Protein AF-A0A699U412-F1 (afdb_monomer_lite)

Foldseek 3Di:
DQCVVVVVCVDPPDDNDDDPVNVVSVVVVVVCVVPPDPADADDLDFDWDKDWAFDLFWIWIFIDGPNGTNDIDIDTDDPVSNPDDRVVRRVVNVVVVCVVCVVVNVSHCVPPDPVVVVVVVVVLQQDWDADPVRFTDRNPDTDDPPPD

Sequence (148 aa):
RLALPLTKLMRKGENFVWNEEREKSFKELKKCLVSAPVLTLPSGSGGFQIYSNASKKGVGCILMQHGKVIAYASRQLKPYDVNYPTYDLELAAVVFALEIWRHYLYEAQKEDSEIWTIVDNLNKQVEFHLDEDNVLWQGTRLVVPNDA

pLDDT: mean 78.04, std 13.14, range [39.78, 92.94]

Secondary structure (DSSP, 8-state):
--SHHHHHHTSTT------HHHHHHHHHHHHHHHHS--PPPPPSSS--EEEEEEETTEEEEEEEETTEEEEEEEEEPPTTGGGS-HHHHHHHHHHHHHHHTHHHHHHHTTS-SHHHHHHHHHHHHT-EEE-TT--EEETTEE------

Radius of gyration: 19.32 Å; chains: 1; bounding box: 50×30×46 Å

InterPro domains:
  IPR041577 Reverse transcriptase/retrotransposon-derived protein, RNase H-like domain [PF17919] (18-108)
  IPR043128 Reverse transcriptase/Diguanylate cyclase domain [G3DSA:3.30.70.270] (1-49)
  IPR043502 DNA/RNA polymerase superfamily [SSF56672] (2-116)

Organism: Tanacetum cinerariifolium (NCBI:txid118510)

Structure (mmCIF, N/CA/C/O backbone):
data_AF-A0A699U412-F1
#
_entry.id   AF-A0A699U412-F1
#
loop_
_atom_site.group_PDB
_atom_site.id
_atom_site.type_symbol
_atom_site.label_atom_id
_atom_site.label_alt_id
_atom_site.label_comp_id
_atom_site.label_asym_id
_atom_site.label_entity_id
_atom_site.label_seq_id
_atom_site.pdbx_PDB_ins_code
_atom_site.Cartn_x
_atom_site.Cartn_y
_atom_site.Cartn_z
_atom_site.occupancy
_atom_site.B_iso_or_equiv
_atom_site.auth_seq_id
_atom_site.auth_comp_id
_atom_site.auth_asym_id
_atom_site.auth_atom_id
_atom_site.pdbx_PDB_model_num
ATOM 1 N N . ARG A 1 1 ? -13.949 1.682 2.825 1.00 61.88 1 ARG A N 1
ATOM 2 C CA . ARG A 1 1 ? -13.385 1.041 4.045 1.00 61.88 1 ARG A CA 1
ATOM 3 C C . ARG A 1 1 ? -13.717 -0.443 3.962 1.00 61.88 1 ARG A C 1
ATOM 5 O O . ARG A 1 1 ? -14.813 -0.809 4.339 1.00 61.88 1 ARG A O 1
ATOM 12 N N . LEU A 1 2 ? -12.826 -1.250 3.389 1.00 76.81 2 LEU A N 1
ATOM 13 C CA . LEU A 1 2 ? -13.133 -2.643 3.040 1.00 76.81 2 LEU A CA 1
ATOM 14 C C . LEU A 1 2 ? -12.572 -3.628 4.077 1.00 76.81 2 LEU A C 1
ATOM 16 O O . LEU A 1 2 ? -13.306 -4.430 4.620 1.00 76.81 2 LEU A O 1
ATOM 20 N N . ALA A 1 3 ? -11.291 -3.510 4.440 1.00 82.38 3 ALA A N 1
ATOM 21 C CA . ALA A 1 3 ? -10.650 -4.436 5.383 1.00 82.38 3 ALA A CA 1
ATOM 22 C C . ALA A 1 3 ? -10.700 -3.993 6.860 1.00 82.38 3 ALA A C 1
ATOM 24 O O . ALA A 1 3 ? -10.398 -4.782 7.751 1.00 82.38 3 ALA A O 1
ATOM 25 N N . LEU A 1 4 ? -11.065 -2.735 7.154 1.00 84.00 4 LEU A N 1
ATOM 26 C CA . LEU A 1 4 ? -10.985 -2.180 8.515 1.00 84.00 4 LEU A CA 1
ATOM 27 C C . LEU A 1 4 ? -11.772 -3.003 9.555 1.00 84.00 4 LEU A C 1
ATOM 29 O O . LEU A 1 4 ? -11.183 -3.322 10.591 1.00 84.00 4 LEU A O 1
ATOM 33 N N . PRO A 1 5 ? -13.042 -3.388 9.312 1.00 84.38 5 PRO A N 1
ATOM 34 C CA . PRO A 1 5 ? -13.806 -4.178 10.280 1.00 84.38 5 PRO A CA 1
ATOM 35 C C . PRO A 1 5 ? -13.166 -5.538 10.573 1.00 84.38 5 PRO A C 1
ATOM 37 O O . PRO A 1 5 ? -13.246 -6.013 11.701 1.00 84.38 5 PRO A O 1
ATOM 40 N N . LEU A 1 6 ? -12.470 -6.116 9.589 1.00 86.88 6 LEU A N 1
ATOM 41 C CA . LEU A 1 6 ? -11.765 -7.392 9.715 1.00 86.88 6 LEU A CA 1
ATOM 42 C C . LEU A 1 6 ? -10.457 -7.235 10.497 1.00 86.88 6 LEU A C 1
ATOM 44 O O . LEU A 1 6 ? -10.207 -7.978 11.434 1.00 86.88 6 LEU A O 1
ATOM 48 N N . THR A 1 7 ? -9.651 -6.214 10.195 1.00 84.81 7 THR A N 1
ATOM 49 C CA . THR A 1 7 ? -8.387 -5.968 10.921 1.00 84.81 7 THR A CA 1
ATOM 50 C C . THR A 1 7 ? -8.591 -5.616 12.398 1.00 84.81 7 THR A C 1
ATOM 52 O O . THR A 1 7 ? -7.708 -5.865 13.213 1.00 84.81 7 THR A O 1
ATOM 55 N N . LYS A 1 8 ? -9.754 -5.064 12.773 1.00 84.88 8 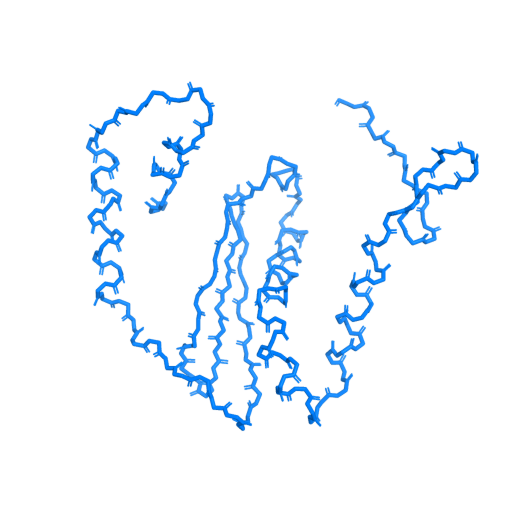LYS A N 1
ATOM 56 C CA . LYS A 1 8 ? -10.099 -4.822 14.183 1.00 84.88 8 LYS A CA 1
ATOM 57 C C . LYS A 1 8 ? -10.235 -6.120 14.982 1.00 84.88 8 LYS A C 1
ATOM 59 O O . LYS A 1 8 ? -9.835 -6.129 16.137 1.00 84.88 8 LYS A O 1
ATOM 64 N N . LEU A 1 9 ? -10.716 -7.203 14.361 1.00 85.19 9 LEU A N 1
ATOM 65 C CA . LEU A 1 9 ? -10.821 -8.525 14.997 1.00 85.19 9 LEU A CA 1
ATOM 66 C C . LEU A 1 9 ? -9.460 -9.104 15.398 1.00 85.19 9 LEU A C 1
ATOM 68 O O . LEU A 1 9 ? -9.397 -9.962 16.266 1.00 85.19 9 LEU A O 1
ATOM 72 N N . MET A 1 10 ? -8.377 -8.656 14.759 1.00 83.25 10 MET A N 1
ATOM 73 C CA . MET A 1 10 ? -7.022 -9.146 15.026 1.00 83.25 10 MET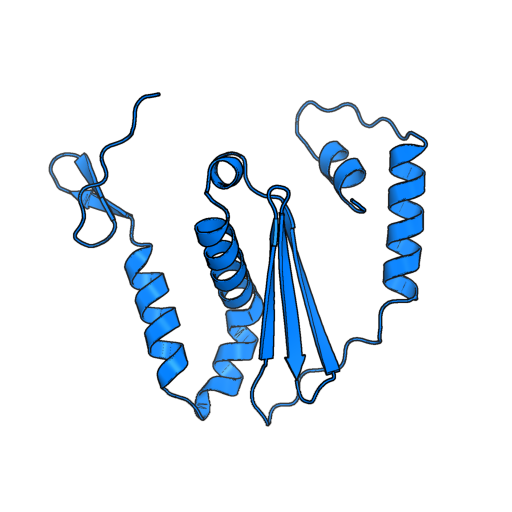 A CA 1
ATOM 74 C C . MET A 1 10 ? -6.323 -8.379 16.159 1.00 83.25 10 MET A C 1
ATOM 76 O O . MET A 1 10 ? -5.163 -8.653 16.462 1.00 83.25 10 MET A O 1
ATOM 80 N N . ARG A 1 11 ? -6.983 -7.385 16.768 1.00 85.06 11 ARG A N 1
ATOM 81 C CA . ARG A 1 11 ? -6.401 -6.588 17.854 1.00 85.06 11 ARG A CA 1
ATOM 82 C C . ARG A 1 11 ? -6.516 -7.328 19.181 1.00 85.06 11 ARG A C 1
ATOM 84 O O . ARG A 1 11 ? -7.531 -7.947 19.485 1.00 85.06 11 ARG A O 1
ATOM 91 N N . LYS A 1 12 ? -5.471 -7.218 20.000 1.00 82.94 12 LYS A N 1
ATOM 92 C CA . LYS A 1 12 ? -5.452 -7.787 21.349 1.00 82.94 12 LYS A CA 1
ATOM 93 C C . LYS A 1 12 ? -6.542 -7.132 22.206 1.00 82.94 12 LYS A C 1
ATOM 95 O O . LYS A 1 12 ? -6.628 -5.909 22.240 1.00 82.94 12 LYS A O 1
ATOM 100 N N . GLY A 1 13 ? -7.336 -7.947 22.902 1.00 82.88 13 GLY A N 1
ATOM 101 C CA . GLY A 1 13 ? -8.410 -7.484 23.790 1.00 82.88 13 GLY A CA 1
ATOM 102 C C . GLY A 1 13 ? -9.773 -7.283 23.121 1.00 82.88 13 GLY A C 1
ATOM 103 O O . GLY A 1 13 ? -10.730 -6.965 23.817 1.00 82.88 13 GLY A O 1
ATOM 104 N N . GLU A 1 14 ? -9.888 -7.499 21.807 1.00 84.06 14 GLU A N 1
ATOM 105 C CA . GLU A 1 14 ? -11.165 -7.401 21.100 1.00 84.06 14 GLU A CA 1
ATOM 106 C C . GLU A 1 14 ? -11.868 -8.769 21.039 1.00 84.06 14 GLU A C 1
ATOM 108 O O . GLU A 1 14 ? -11.268 -9.771 20.647 1.00 84.06 14 GLU A O 1
ATOM 113 N N . ASN A 1 15 ? -13.159 -8.820 21.380 1.00 85.06 15 ASN A N 1
ATOM 114 C CA . ASN A 1 15 ? -13.946 -10.046 21.245 1.00 85.06 15 ASN A CA 1
ATOM 115 C C . ASN A 1 15 ? -14.221 -10.362 19.767 1.00 85.06 15 ASN A C 1
ATOM 117 O O . ASN A 1 15 ? -14.700 -9.516 18.999 1.00 85.06 15 ASN A O 1
ATOM 121 N N . PHE A 1 16 ? -13.976 -11.614 19.376 1.00 86.25 16 PHE A N 1
ATOM 122 C CA . PHE A 1 16 ? -14.260 -12.084 18.025 1.00 86.25 16 PHE A CA 1
ATOM 123 C C . PHE A 1 16 ? -15.775 -12.241 17.819 1.00 86.25 16 PHE A C 1
ATOM 125 O O . PHE A 1 16 ? -16.359 -13.276 18.121 1.00 86.25 16 PHE A O 1
ATOM 132 N N . VAL A 1 17 ? -16.425 -11.190 17.315 1.00 89.44 17 VAL A N 1
ATOM 133 C CA . VAL A 1 17 ? -17.875 -11.170 17.047 1.00 89.44 17 VAL A CA 1
ATOM 134 C C . VAL A 1 17 ? -18.123 -11.024 15.549 1.00 89.44 17 VAL A C 1
ATOM 136 O O . VAL A 1 17 ? -17.833 -9.988 14.963 1.00 89.44 17 VAL A O 1
ATOM 139 N N . TRP A 1 18 ? -18.666 -12.023 14.871 1.00 90.88 18 TRP A N 1
ATOM 140 C CA . TRP A 1 18 ? -18.961 -11.864 13.446 1.00 90.88 18 TRP A CA 1
ATOM 141 C C . TRP A 1 18 ? -20.314 -11.163 13.260 1.00 90.88 18 TRP A C 1
ATOM 143 O O . TRP A 1 18 ? -21.348 -11.728 13.595 1.00 90.88 18 TRP A O 1
ATOM 153 N N . ASN A 1 19 ? -20.313 -9.918 12.772 1.00 91.69 19 ASN A N 1
ATOM 154 C CA . ASN A 1 19 ? -21.524 -9.116 12.556 1.00 91.69 19 ASN A CA 1
ATOM 155 C C . ASN A 1 19 ? -21.741 -8.813 11.062 1.00 91.69 19 ASN A C 1
ATOM 157 O O . ASN A 1 19 ? -20.862 -9.063 10.234 1.00 91.69 19 ASN A O 1
ATOM 161 N N . GLU A 1 20 ? -22.895 -8.244 10.709 1.00 92.94 20 GLU A N 1
ATOM 162 C CA . GLU A 1 20 ? -23.224 -7.929 9.310 1.00 92.94 20 GLU A CA 1
ATOM 163 C C . GLU A 1 20 ? -22.219 -6.972 8.648 1.00 92.94 20 GLU A C 1
ATOM 165 O O . GLU A 1 20 ? -21.911 -7.129 7.467 1.00 92.94 20 GLU A O 1
ATOM 170 N N . GLU A 1 21 ? -21.649 -6.015 9.389 1.00 90.00 21 GLU A N 1
ATOM 171 C CA . GLU A 1 21 ? -20.620 -5.104 8.863 1.00 90.00 21 GLU A CA 1
ATOM 172 C C . GLU A 1 21 ? -19.350 -5.868 8.445 1.00 90.00 21 GLU A C 1
ATOM 174 O O . GLU A 1 21 ? -18.783 -5.614 7.374 1.00 90.00 21 GLU A O 1
ATOM 179 N N . ARG A 1 22 ? -18.911 -6.824 9.275 1.00 88.12 22 ARG A N 1
ATOM 180 C CA . ARG A 1 22 ? -17.746 -7.691 9.035 1.00 88.12 22 ARG A CA 1
ATOM 181 C C . ARG A 1 22 ? -18.017 -8.658 7.880 1.00 88.12 22 ARG A C 1
ATOM 183 O O . ARG A 1 22 ? -17.182 -8.766 6.985 1.00 88.12 22 ARG A O 1
ATOM 190 N N . GLU A 1 23 ? -19.204 -9.260 7.828 1.00 92.25 23 GLU A N 1
ATOM 191 C CA . GLU A 1 23 ? -19.624 -10.147 6.734 1.00 92.25 23 GLU A CA 1
ATOM 192 C C . GLU A 1 23 ? -19.693 -9.411 5.388 1.00 92.25 23 GLU A C 1
ATOM 194 O O . GLU A 1 23 ? -19.153 -9.881 4.384 1.00 92.25 23 GLU A O 1
ATOM 199 N N . LYS A 1 24 ? -20.299 -8.218 5.362 1.00 92.38 24 LYS A N 1
ATOM 200 C CA . LYS A 1 24 ? -20.358 -7.370 4.164 1.00 92.38 24 LYS A CA 1
ATOM 201 C C . LYS A 1 24 ? -18.959 -6.986 3.690 1.00 92.38 24 LYS A C 1
ATOM 203 O O . LYS A 1 24 ? -18.661 -7.085 2.503 1.00 92.38 24 LYS A O 1
ATOM 208 N N . SER A 1 25 ? -18.094 -6.598 4.624 1.00 89.75 25 SER A N 1
ATOM 209 C CA . SER A 1 25 ? -16.693 -6.269 4.350 1.00 89.75 25 SER A CA 1
ATOM 210 C C . SER A 1 25 ? -15.933 -7.451 3.751 1.00 89.75 25 SER A C 1
ATOM 212 O O . SER A 1 25 ? -15.221 -7.288 2.765 1.00 89.75 25 SER A O 1
ATOM 214 N N . PHE A 1 26 ? -16.121 -8.652 4.299 1.00 88.81 26 PHE A N 1
ATOM 215 C CA . PHE A 1 26 ? -15.488 -9.873 3.811 1.00 88.81 26 PHE A CA 1
ATOM 216 C C . PHE A 1 26 ? -15.967 -10.271 2.411 1.00 88.81 26 PHE A C 1
ATOM 218 O O . PHE A 1 26 ? -15.149 -10.592 1.547 1.00 88.81 26 PHE A O 1
ATOM 225 N N . LYS A 1 27 ? -17.280 -10.207 2.157 1.00 91.00 27 LYS A N 1
ATOM 226 C CA . LYS A 1 27 ? -17.870 -10.488 0.839 1.00 91.00 27 LYS A CA 1
ATOM 227 C C . LYS A 1 27 ? -17.383 -9.518 -0.229 1.00 91.00 27 LYS A C 1
ATOM 229 O O . LYS A 1 27 ? -16.991 -9.953 -1.309 1.00 91.00 27 LYS A O 1
ATOM 234 N N . GLU A 1 28 ? -17.356 -8.227 0.083 1.00 88.12 28 GLU A N 1
ATOM 235 C CA . GLU A 1 28 ? -16.861 -7.219 -0.851 1.00 88.12 28 GLU A CA 1
ATOM 236 C C . GLU A 1 28 ? -15.359 -7.410 -1.114 1.00 88.12 28 GLU A C 1
ATOM 238 O O . GLU A 1 28 ? -14.908 -7.264 -2.243 1.00 88.12 28 GLU A O 1
ATOM 243 N N . LEU A 1 29 ? -14.587 -7.843 -0.112 1.00 84.56 29 LEU A N 1
ATOM 244 C CA . LEU A 1 29 ? -13.163 -8.144 -0.271 1.00 84.56 29 LEU A CA 1
ATOM 245 C C . LEU A 1 29 ? -12.918 -9.371 -1.152 1.00 84.56 29 LEU A C 1
ATOM 247 O O . LEU A 1 29 ? -12.066 -9.312 -2.036 1.00 84.56 29 LEU A O 1
ATOM 251 N N . LYS A 1 30 ? -13.718 -10.435 -1.003 1.00 85.12 30 LYS A N 1
ATOM 252 C CA . LYS A 1 30 ? -13.725 -11.559 -1.954 1.00 85.12 30 LYS A CA 1
ATOM 253 C C . LYS A 1 30 ? -14.053 -11.088 -3.364 1.00 85.12 30 LYS A C 1
ATOM 255 O O . LYS A 1 30 ? -13.341 -11.436 -4.296 1.00 85.12 30 LYS A O 1
ATOM 260 N N . LYS A 1 31 ? -15.103 -10.281 -3.522 1.00 85.62 31 LYS A N 1
ATOM 261 C CA . LYS A 1 31 ? -15.506 -9.757 -4.828 1.00 85.62 31 LYS A CA 1
ATOM 262 C C . LYS A 1 31 ? -14.377 -8.952 -5.468 1.00 85.62 31 LYS A C 1
ATOM 264 O O . LYS A 1 31 ? -14.007 -9.263 -6.590 1.00 85.62 31 LYS A O 1
ATOM 269 N N . CYS A 1 32 ? -13.786 -8.004 -4.741 1.00 80.25 32 CYS A N 1
ATOM 270 C CA . CYS A 1 32 ? -12.657 -7.214 -5.224 1.00 80.25 32 CYS A CA 1
ATOM 271 C C . CYS A 1 32 ? -11.448 -8.080 -5.593 1.00 80.25 32 CYS A C 1
ATOM 273 O O . CYS A 1 32 ? -10.804 -7.782 -6.586 1.00 80.25 32 CYS A O 1
ATOM 275 N N . LEU A 1 33 ? -11.146 -9.145 -4.842 1.00 71.31 33 LEU A N 1
ATOM 276 C CA . LEU A 1 33 ? -10.049 -10.061 -5.179 1.00 71.31 33 LEU A CA 1
ATOM 277 C C . LEU A 1 33 ? -10.313 -10.848 -6.468 1.00 71.31 33 LEU A C 1
ATOM 279 O O . LEU A 1 33 ? -9.388 -11.078 -7.237 1.00 71.31 33 LEU A O 1
ATOM 283 N N . VAL A 1 34 ? -11.563 -11.252 -6.709 1.00 77.81 34 VAL A N 1
ATOM 284 C CA . VAL A 1 34 ? -11.946 -12.044 -7.891 1.00 77.81 34 VAL A CA 1
ATOM 285 C C . VAL A 1 34 ? -12.179 -11.158 -9.123 1.00 77.81 34 VAL A C 1
ATOM 287 O O . VAL A 1 34 ? -12.032 -11.621 -10.248 1.00 77.81 34 VAL A O 1
ATOM 290 N N . SER A 1 35 ? -12.529 -9.883 -8.928 1.00 74.19 35 SER A N 1
ATOM 291 C CA . SER A 1 35 ? -12.787 -8.917 -10.003 1.00 74.19 35 SER A CA 1
ATOM 292 C C . SER A 1 35 ? -11.640 -7.938 -10.258 1.00 74.19 35 SER A C 1
ATOM 294 O O . SER A 1 35 ? -11.773 -7.084 -11.135 1.00 74.19 35 SER A O 1
ATOM 296 N N . ALA A 1 36 ? -10.574 -7.966 -9.453 1.00 64.75 36 ALA A N 1
ATOM 297 C CA . ALA A 1 36 ? -9.433 -7.079 -9.641 1.00 64.75 36 ALA A CA 1
ATOM 298 C C . ALA A 1 36 ? -8.814 -7.319 -11.026 1.00 64.75 36 ALA A C 1
ATOM 300 O O . ALA A 1 36 ? -8.763 -8.466 -11.479 1.00 64.75 36 ALA A O 1
ATOM 301 N N . PRO A 1 37 ? -8.338 -6.258 -11.706 1.00 64.19 37 PRO A N 1
ATOM 302 C CA . PRO A 1 37 ? -7.599 -6.425 -12.948 1.00 64.19 37 PRO A CA 1
ATOM 303 C C . PRO A 1 37 ? -6.440 -7.397 -12.711 1.00 64.19 37 PRO A C 1
ATOM 305 O O . PRO A 1 37 ? -5.758 -7.317 -11.687 1.00 64.19 37 PRO A O 1
ATOM 308 N N . VAL A 1 38 ? -6.262 -8.336 -13.644 1.00 63.38 38 VAL A N 1
ATOM 309 C CA . VAL A 1 38 ? -5.218 -9.362 -13.577 1.00 63.38 38 VAL A CA 1
ATOM 310 C C . VAL A 1 38 ? -3.878 -8.665 -13.375 1.00 63.38 38 VAL A C 1
ATOM 312 O O . VAL A 1 38 ? -3.439 -7.906 -14.241 1.00 63.38 38 VAL A O 1
ATOM 315 N N . LEU A 1 39 ? -3.259 -8.902 -12.217 1.00 77.06 39 LEU A N 1
ATOM 316 C CA . LEU A 1 39 ? -1.912 -8.426 -11.939 1.00 77.06 39 LEU A CA 1
ATOM 317 C C . LEU A 1 39 ? -0.986 -9.036 -12.984 1.00 77.06 39 LEU A C 1
ATOM 319 O O . LEU A 1 39 ? -0.968 -10.254 -13.175 1.00 77.06 39 LEU A O 1
ATOM 323 N N . THR A 1 40 ? -0.247 -8.190 -13.689 1.00 82.06 40 THR A N 1
ATOM 324 C CA . THR A 1 40 ? 0.751 -8.666 -14.641 1.00 82.06 40 THR A CA 1
ATOM 325 C C . THR A 1 40 ? 2.083 -8.865 -13.949 1.00 82.06 40 THR A C 1
ATOM 327 O O . THR A 1 40 ? 2.453 -8.090 -13.070 1.00 82.06 40 THR A O 1
ATOM 330 N N . LEU A 1 41 ? 2.815 -9.900 -14.361 1.00 85.69 41 LEU A N 1
ATOM 331 C CA . LEU A 1 41 ? 4.181 -10.098 -13.899 1.00 85.69 41 LEU A CA 1
ATOM 332 C C . LEU A 1 41 ? 5.056 -8.916 -14.344 1.00 85.69 41 LEU A C 1
ATOM 334 O O . LEU A 1 41 ? 4.873 -8.419 -15.462 1.00 85.69 41 LEU A O 1
ATOM 338 N N . PRO A 1 42 ? 5.990 -8.468 -13.492 1.00 84.38 42 PRO A N 1
ATOM 339 C CA . PRO A 1 42 ? 6.949 -7.444 -13.868 1.00 84.38 42 PRO A CA 1
ATOM 340 C C . PRO A 1 42 ? 7.845 -7.960 -14.997 1.00 84.38 42 PRO A C 1
ATOM 342 O O . PRO A 1 42 ? 8.297 -9.105 -14.987 1.00 84.38 42 PRO A O 1
ATOM 345 N N . SER A 1 43 ? 8.084 -7.105 -15.984 1.00 82.19 43 SER A N 1
ATOM 346 C CA . SER A 1 43 ? 9.076 -7.319 -17.033 1.00 82.19 43 SER A CA 1
ATOM 347 C C . SER A 1 43 ? 10.452 -6.899 -16.524 1.00 82.19 43 SER A C 1
ATOM 349 O O . SER A 1 43 ? 10.566 -5.891 -15.828 1.00 82.19 43 SER A O 1
ATOM 351 N N . GLY A 1 44 ? 11.499 -7.625 -16.923 1.00 75.69 44 GLY A N 1
ATOM 352 C CA . GLY A 1 44 ? 12.893 -7.272 -16.618 1.00 75.69 44 GLY A CA 1
ATOM 353 C C . GLY A 1 44 ? 13.435 -6.079 -17.416 1.00 75.69 44 GLY A C 1
ATOM 354 O O . GLY A 1 44 ? 14.590 -5.713 -17.244 1.00 75.69 44 GLY A O 1
ATOM 355 N N . SER A 1 45 ? 12.627 -5.495 -18.302 1.00 72.75 45 SER A N 1
ATOM 356 C CA . SER A 1 45 ? 12.956 -4.303 -19.087 1.00 72.75 45 SER A CA 1
ATOM 357 C C . SER A 1 45 ? 11.888 -3.225 -18.911 1.00 72.75 45 SER A C 1
ATOM 359 O O . SER A 1 45 ? 10.698 -3.539 -18.819 1.00 72.75 45 SER A O 1
ATOM 361 N N . GLY A 1 46 ? 12.315 -1.960 -18.907 1.00 74.31 46 GLY A N 1
ATOM 362 C CA . GLY A 1 46 ? 11.449 -0.789 -18.756 1.00 74.31 46 GLY A CA 1
ATOM 363 C C . GLY A 1 46 ? 11.220 -0.382 -17.297 1.00 74.31 46 GLY A C 1
ATOM 364 O O . GLY A 1 46 ? 11.043 -1.224 -16.416 1.00 74.31 46 GLY A O 1
ATOM 365 N N . GLY A 1 47 ? 11.206 0.928 -17.047 1.00 82.25 47 GLY A N 1
ATOM 366 C CA . GLY A 1 47 ? 11.058 1.492 -15.706 1.00 82.25 47 GLY A CA 1
ATOM 367 C C . GLY A 1 47 ? 9.693 1.230 -15.060 1.00 82.25 47 GLY A C 1
ATOM 368 O O . GLY A 1 47 ? 8.687 0.971 -15.728 1.00 82.25 47 GLY A O 1
ATOM 369 N N . PHE A 1 48 ? 9.660 1.338 -13.733 1.00 85.06 48 PHE A N 1
ATOM 370 C CA . PHE A 1 48 ? 8.439 1.241 -12.937 1.00 85.06 48 PHE A CA 1
ATOM 371 C C . PHE A 1 48 ? 7.847 2.619 -12.639 1.00 85.06 48 PHE A C 1
ATOM 373 O O . PHE A 1 48 ? 8.560 3.601 -12.454 1.00 85.06 48 PHE A O 1
ATOM 380 N N . GLN A 1 49 ? 6.523 2.670 -12.534 1.00 87.06 49 GLN A N 1
ATOM 381 C CA . GLN A 1 49 ? 5.762 3.847 -12.126 1.00 87.06 49 GLN A CA 1
ATOM 382 C C . GLN A 1 49 ? 5.062 3.543 -10.804 1.00 87.06 49 GLN A C 1
ATOM 384 O O . GLN A 1 49 ? 4.351 2.544 -10.688 1.00 87.06 49 GLN A O 1
ATOM 389 N N . ILE A 1 50 ? 5.255 4.405 -9.808 1.00 89.00 50 ILE A N 1
ATOM 390 C CA . ILE A 1 50 ? 4.578 4.300 -8.516 1.00 89.00 50 ILE A CA 1
ATOM 391 C C . ILE A 1 50 ? 3.560 5.428 -8.407 1.00 89.00 50 ILE A C 1
ATOM 393 O O . ILE A 1 50 ? 3.908 6.602 -8.491 1.00 89.00 50 ILE A O 1
ATOM 397 N N . TYR A 1 51 ? 2.307 5.059 -8.163 1.00 88.50 51 TYR A N 1
ATOM 398 C CA . TYR A 1 51 ? 1.244 5.997 -7.819 1.00 88.50 51 TYR A CA 1
ATOM 399 C C . TYR A 1 51 ? 0.923 5.837 -6.343 1.00 88.50 51 TYR A C 1
ATOM 401 O O . TYR A 1 51 ? 0.442 4.783 -5.937 1.00 88.50 51 TYR A O 1
ATOM 409 N N . SER A 1 52 ? 1.178 6.861 -5.535 1.00 89.75 52 SER A N 1
ATOM 410 C CA . SER A 1 52 ? 0.856 6.877 -4.108 1.00 89.75 52 SER A CA 1
ATOM 411 C C . SER A 1 52 ? -0.300 7.825 -3.816 1.00 89.75 52 SER A C 1
ATOM 413 O O . SER A 1 52 ? -0.442 8.869 -4.446 1.00 89.75 52 SER A O 1
ATOM 415 N N . ASN A 1 53 ? -1.114 7.474 -2.828 1.00 90.56 53 ASN A N 1
ATOM 416 C CA . ASN A 1 53 ? -2.137 8.345 -2.278 1.00 90.56 53 ASN A CA 1
ATOM 417 C C . ASN A 1 53 ? -2.202 8.173 -0.761 1.00 90.56 53 ASN A C 1
ATOM 419 O O . ASN A 1 53 ? -2.027 7.072 -0.225 1.00 90.56 53 ASN A O 1
ATOM 423 N N . ALA A 1 54 ? -2.513 9.259 -0.071 1.00 91.56 54 ALA A N 1
ATOM 424 C CA . ALA A 1 54 ? -2.646 9.277 1.366 1.00 91.56 54 ALA A CA 1
ATOM 425 C C . ALA A 1 54 ? -3.984 9.869 1.794 1.00 91.56 54 ALA A C 1
ATOM 427 O O . ALA A 1 54 ? -4.602 10.697 1.133 1.00 91.56 54 ALA A O 1
ATOM 428 N N . SER A 1 55 ? -4.459 9.417 2.946 1.00 89.62 55 SER A N 1
ATOM 429 C CA . SER A 1 55 ? -5.648 9.955 3.589 1.00 89.62 55 SER A CA 1
ATOM 430 C C . SER A 1 55 ? -5.458 9.909 5.094 1.00 89.62 55 SER A C 1
ATOM 432 O O . SER A 1 55 ? -4.683 9.100 5.601 1.00 89.62 55 SER A O 1
ATOM 434 N N . LYS A 1 56 ? -6.283 10.648 5.840 1.00 87.00 56 LYS A N 1
ATOM 435 C CA . LYS A 1 56 ? -6.349 10.587 7.315 1.00 87.00 56 LYS A CA 1
ATOM 436 C C . LYS A 1 56 ? -6.762 9.218 7.893 1.00 87.00 56 LYS A C 1
ATOM 438 O O . LYS A 1 56 ? -7.063 9.101 9.075 1.00 87.00 56 LYS A O 1
ATOM 443 N N . LYS A 1 57 ? -6.854 8.175 7.065 1.00 84.50 57 LYS A N 1
ATOM 444 C CA . LYS A 1 57 ? -7.258 6.814 7.449 1.00 84.50 57 LYS A CA 1
ATOM 445 C C . LYS A 1 57 ? -6.238 5.750 7.042 1.00 84.50 57 LYS A C 1
ATOM 447 O O . LYS A 1 57 ? -6.250 4.664 7.620 1.00 84.50 57 LYS A O 1
ATOM 452 N N . GLY A 1 58 ? -5.391 6.028 6.059 1.00 89.81 58 GLY A N 1
ATOM 453 C CA . GLY A 1 58 ? -4.398 5.086 5.562 1.00 89.81 58 GLY A CA 1
ATOM 454 C C . GLY A 1 58 ? -3.660 5.627 4.350 1.00 89.81 58 GLY A C 1
ATOM 455 O O . GLY A 1 58 ? -4.103 6.597 3.728 1.00 89.81 58 GLY A O 1
ATOM 456 N N . VAL A 1 59 ? -2.570 4.947 4.025 1.00 92.12 59 VAL A N 1
ATOM 457 C CA . VAL A 1 59 ? -1.765 5.177 2.827 1.00 92.12 59 VAL A CA 1
ATOM 458 C C . VAL A 1 59 ? -1.936 4.004 1.871 1.00 92.12 59 VAL A C 1
ATOM 460 O O . VAL A 1 59 ? -2.144 2.861 2.293 1.00 92.12 59 VAL A O 1
ATOM 463 N N . GLY A 1 60 ? -1.875 4.289 0.578 1.00 91.94 60 GLY A N 1
ATOM 464 C CA . GLY A 1 60 ? -1.951 3.286 -0.469 1.00 91.94 60 GLY A CA 1
ATOM 465 C C . GLY A 1 60 ? -1.063 3.654 -1.641 1.00 91.94 60 GLY A C 1
ATOM 466 O O . GLY A 1 60 ? -0.802 4.827 -1.894 1.00 91.94 60 GLY A O 1
ATOM 467 N N . CYS A 1 61 ? -0.610 2.640 -2.358 1.00 92.50 61 CYS A N 1
ATOM 468 C CA . CYS A 1 61 ? 0.192 2.804 -3.549 1.00 92.50 61 CYS A CA 1
ATOM 469 C C . CYS A 1 61 ? -0.079 1.695 -4.571 1.00 92.50 61 CYS A C 1
ATOM 471 O O . CYS A 1 61 ? -0.570 0.608 -4.243 1.00 92.50 61 CYS A O 1
ATOM 473 N N . ILE A 1 62 ? 0.243 1.991 -5.828 1.00 90.69 62 ILE A N 1
ATOM 474 C CA . ILE A 1 62 ? 0.116 1.098 -6.979 1.00 90.69 62 ILE A CA 1
ATOM 475 C C . ILE A 1 62 ? 1.453 1.086 -7.714 1.00 90.69 62 ILE A C 1
ATOM 477 O O . ILE A 1 62 ? 1.969 2.150 -8.055 1.00 90.69 62 ILE A O 1
ATOM 481 N N . LEU A 1 63 ? 1.978 -0.109 -7.974 1.00 89.31 63 LEU A N 1
ATOM 482 C CA . LEU A 1 63 ? 3.122 -0.326 -8.851 1.00 89.31 63 LEU A CA 1
ATOM 483 C C . LEU A 1 63 ? 2.610 -0.649 -10.252 1.00 89.31 63 LEU A C 1
ATOM 485 O O . LEU A 1 63 ? 1.837 -1.594 -10.435 1.00 89.31 63 LEU A O 1
ATOM 489 N N . MET A 1 64 ? 3.049 0.125 -11.238 1.00 89.56 64 MET A N 1
ATOM 490 C CA . MET A 1 64 ? 2.662 -0.022 -12.634 1.00 89.56 64 MET A CA 1
ATOM 491 C C . MET A 1 64 ? 3.883 -0.135 -13.540 1.00 89.56 64 MET A C 1
ATOM 493 O O . MET A 1 64 ? 4.940 0.432 -13.270 1.00 89.56 64 MET A O 1
ATOM 497 N N . GLN A 1 65 ? 3.716 -0.860 -14.640 1.00 86.88 65 GLN A N 1
ATOM 498 C CA . GLN A 1 65 ? 4.706 -0.971 -15.705 1.00 86.88 65 GLN A CA 1
ATOM 499 C C . GLN A 1 65 ? 3.968 -1.057 -17.043 1.00 86.88 65 GLN A C 1
ATOM 501 O O . GLN A 1 65 ? 3.001 -1.809 -17.168 1.00 86.88 65 GLN A O 1
ATOM 506 N N . HIS A 1 66 ? 4.388 -0.274 -18.040 1.00 86.81 66 HIS A N 1
ATOM 507 C CA . HIS A 1 66 ? 3.762 -0.246 -19.374 1.00 86.81 66 HIS A CA 1
ATOM 508 C C . HIS A 1 66 ? 2.226 -0.076 -19.350 1.00 86.81 66 HIS A C 1
ATOM 510 O O . HIS A 1 66 ? 1.503 -0.722 -20.109 1.00 86.81 66 HIS A O 1
ATOM 516 N N . GLY A 1 67 ? 1.706 0.750 -18.435 1.00 84.56 67 GLY A N 1
ATOM 517 C CA . GLY A 1 67 ? 0.264 0.979 -18.281 1.00 84.56 67 GLY A CA 1
ATOM 518 C C . GLY A 1 67 ? -0.519 -0.183 -17.654 1.00 84.56 67 GLY A C 1
ATOM 519 O O . GLY A 1 67 ? -1.745 -0.116 -17.584 1.00 84.56 67 GLY A O 1
ATOM 520 N N . LYS A 1 68 ? 0.158 -1.234 -17.176 1.00 86.12 68 LYS A N 1
ATOM 521 C CA . LYS A 1 68 ? -0.454 -2.374 -16.482 1.00 86.12 68 LYS A CA 1
ATOM 522 C C . LYS A 1 68 ? -0.090 -2.372 -15.006 1.00 86.12 68 LYS A C 1
ATOM 524 O O . LYS A 1 68 ? 0.983 -1.909 -14.621 1.00 86.12 68 LYS A O 1
ATOM 529 N N . VAL A 1 69 ? -0.990 -2.890 -14.176 1.00 86.69 69 VAL A N 1
ATOM 530 C CA . VAL A 1 69 ? -0.770 -2.962 -12.731 1.00 86.69 69 VAL A CA 1
ATOM 531 C C . VAL A 1 69 ? -0.007 -4.231 -12.378 1.00 86.69 69 VAL A C 1
ATOM 533 O O . VAL A 1 69 ? -0.428 -5.335 -12.718 1.00 86.69 69 VAL A O 1
ATOM 536 N N . ILE A 1 70 ? 1.105 -4.052 -11.669 1.00 88.44 70 ILE A N 1
ATOM 537 C CA . ILE A 1 70 ? 1.948 -5.133 -11.156 1.00 88.44 70 ILE A CA 1
ATOM 538 C C . ILE A 1 70 ? 1.516 -5.509 -9.741 1.00 88.44 70 ILE A C 1
ATOM 540 O O . ILE A 1 70 ? 1.342 -6.684 -9.427 1.00 88.44 70 ILE A O 1
ATOM 544 N N . ALA A 1 71 ? 1.317 -4.510 -8.878 1.00 89.31 71 ALA A N 1
ATOM 545 C CA . ALA A 1 71 ? 0.959 -4.741 -7.487 1.00 89.31 71 ALA A CA 1
ATOM 546 C C . ALA A 1 71 ? 0.183 -3.567 -6.883 1.00 89.31 71 ALA A C 1
ATOM 548 O O . ALA A 1 71 ? 0.395 -2.405 -7.229 1.00 89.31 71 ALA A O 1
ATOM 549 N N . TYR A 1 72 ? -0.668 -3.890 -5.912 1.00 89.00 72 TYR A N 1
ATOM 550 C CA . TYR A 1 72 ? -1.303 -2.931 -5.015 1.00 89.00 72 TYR A CA 1
ATOM 551 C C . TYR A 1 72 ? -0.751 -3.131 -3.608 1.00 89.00 72 TYR A C 1
ATOM 553 O O . TYR A 1 72 ? -0.646 -4.266 -3.141 1.00 89.00 72 TYR A O 1
ATOM 561 N N . ALA A 1 73 ? -0.472 -2.040 -2.905 1.00 89.69 73 ALA A N 1
ATOM 562 C CA . ALA A 1 73 ? -0.143 -2.084 -1.491 1.00 89.69 73 ALA A CA 1
ATOM 563 C C . ALA A 1 73 ? -0.896 -0.987 -0.741 1.00 89.69 73 ALA A C 1
ATOM 565 O O . ALA A 1 73 ? -1.121 0.112 -1.240 1.00 89.69 73 ALA A O 1
ATOM 566 N N . SER A 1 74 ? -1.338 -1.288 0.474 1.00 90.81 74 SER A N 1
ATOM 567 C CA . SER A 1 74 ? -1.949 -0.288 1.346 1.00 90.81 74 SER A CA 1
ATOM 568 C C . SER A 1 74 ? -1.803 -0.690 2.801 1.00 90.81 74 SER A C 1
ATOM 570 O O . SER A 1 74 ? -1.771 -1.879 3.124 1.00 90.81 74 SER A O 1
ATOM 572 N N . ARG A 1 75 ? -1.745 0.302 3.688 1.00 89.56 75 ARG A N 1
ATOM 573 C CA . ARG A 1 75 ? -1.783 0.083 5.134 1.00 89.56 75 ARG A CA 1
ATOM 574 C C . ARG A 1 75 ? -2.597 1.159 5.834 1.00 89.56 75 ARG A C 1
ATOM 576 O O . ARG A 1 75 ? -2.740 2.286 5.359 1.00 89.56 75 ARG A O 1
ATOM 583 N N . GLN A 1 76 ? -3.128 0.807 6.999 1.00 88.31 76 GLN A N 1
ATOM 584 C CA . GLN A 1 76 ? -3.726 1.791 7.898 1.00 88.31 76 GLN A CA 1
ATOM 585 C C . GLN A 1 76 ? -2.635 2.680 8.502 1.00 88.31 76 GLN A C 1
ATOM 587 O O . GLN A 1 76 ? -1.48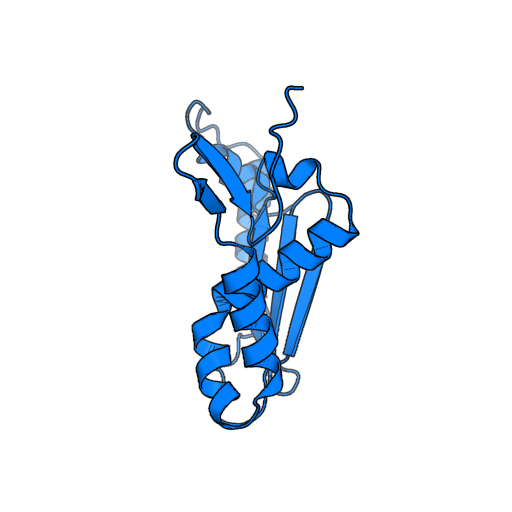1 2.261 8.642 1.00 88.31 76 GLN A O 1
ATOM 592 N N . LEU A 1 77 ? -3.021 3.901 8.867 1.00 87.12 77 LEU A N 1
ATOM 593 C CA . LEU A 1 77 ? -2.160 4.780 9.651 1.00 87.12 77 LEU A CA 1
ATOM 594 C C . LEU A 1 77 ? -1.898 4.150 11.017 1.00 87.12 77 LEU A C 1
ATOM 596 O O . LEU A 1 77 ? -2.822 3.627 11.652 1.00 87.12 77 LEU A O 1
ATOM 600 N N . LYS A 1 78 ? -0.644 4.202 11.464 1.00 83.81 78 LYS A N 1
ATOM 601 C CA . LYS A 1 78 ? -0.317 3.898 12.858 1.00 83.81 78 LYS A CA 1
ATOM 602 C C . LYS A 1 78 ? -0.803 5.052 13.745 1.00 83.81 78 LYS A C 1
ATOM 604 O O . LYS A 1 78 ? -1.008 6.148 13.229 1.00 83.81 78 LYS A O 1
ATOM 609 N N . PRO A 1 79 ? -1.000 4.848 15.060 1.00 81.88 79 PRO A N 1
ATOM 610 C CA . PRO A 1 79 ? -1.528 5.892 15.942 1.00 81.88 79 PRO A CA 1
ATOM 611 C C . PRO A 1 79 ? -0.766 7.222 15.857 1.00 81.88 79 PRO A C 1
ATOM 613 O O . PRO A 1 79 ? -1.392 8.275 15.846 1.00 81.88 79 PRO A O 1
ATOM 616 N N . TYR A 1 80 ? 0.559 7.167 15.710 1.00 82.06 80 TYR A N 1
ATOM 617 C CA . TYR A 1 80 ? 1.407 8.350 15.558 1.00 82.06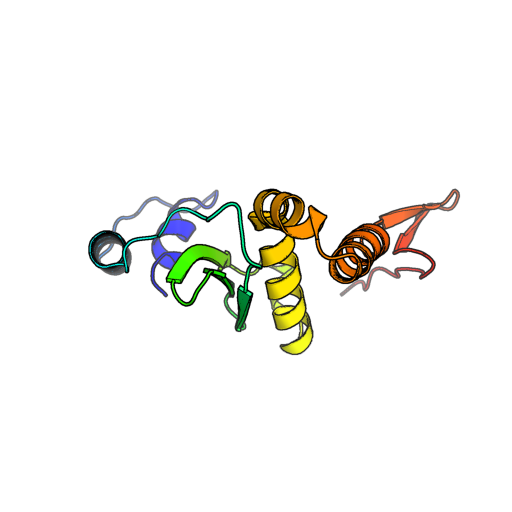 80 TYR A CA 1
ATOM 618 C C . TYR A 1 80 ? 1.308 9.006 14.167 1.00 82.06 80 TYR A C 1
ATOM 620 O O . TYR A 1 80 ? 1.413 10.224 14.071 1.00 82.06 80 TYR A O 1
ATOM 628 N N . ASP A 1 81 ? 1.012 8.239 13.108 1.00 80.31 81 ASP A N 1
ATOM 629 C CA . ASP A 1 81 ? 0.820 8.778 11.753 1.00 80.31 81 ASP A CA 1
ATOM 630 C C . ASP A 1 81 ? -0.459 9.643 11.669 1.00 80.31 81 ASP A C 1
ATOM 632 O O . ASP A 1 81 ? -0.585 10.504 10.804 1.00 80.31 81 ASP A O 1
ATOM 636 N N . VAL A 1 82 ? -1.448 9.421 12.547 1.00 83.75 82 VAL A N 1
ATOM 637 C CA . VAL A 1 82 ? -2.757 10.110 12.495 1.00 83.75 82 VAL A CA 1
ATOM 638 C C . VAL A 1 82 ? -2.620 11.625 12.678 1.00 83.75 82 VAL A C 1
ATOM 640 O O . VAL A 1 82 ? -3.381 12.396 12.079 1.00 83.75 82 VAL A O 1
ATOM 643 N N . ASN A 1 83 ? -1.635 12.043 13.473 1.00 86.69 83 ASN A N 1
ATOM 644 C CA . ASN A 1 83 ? -1.382 13.445 13.785 1.00 86.69 83 ASN A CA 1
ATOM 645 C C . ASN A 1 83 ? -0.621 14.171 12.668 1.00 86.69 83 ASN A C 1
ATOM 647 O O . ASN A 1 83 ? -0.599 15.400 12.657 1.00 86.69 83 ASN A O 1
ATOM 651 N N . TYR A 1 84 ? -0.053 13.447 11.698 1.00 86.25 84 TYR A N 1
ATOM 652 C CA . TYR A 1 84 ? 0.683 14.062 10.600 1.00 86.25 84 TYR A CA 1
ATOM 653 C C . TYR A 1 84 ? -0.234 14.873 9.679 1.00 86.25 84 TYR A C 1
ATOM 655 O O . TYR A 1 84 ? -1.340 14.423 9.346 1.00 86.25 84 TYR A O 1
ATOM 663 N N . PRO A 1 85 ? 0.181 16.073 9.245 1.00 87.56 85 PRO A N 1
ATOM 664 C CA . PRO A 1 85 ? -0.525 16.833 8.221 1.00 87.56 85 PRO A CA 1
ATOM 665 C C . PRO A 1 85 ? -0.540 16.079 6.883 1.00 87.56 85 PRO A C 1
ATOM 667 O O . PRO A 1 85 ? 0.177 15.104 6.677 1.00 87.56 85 PRO A O 1
ATOM 670 N N . THR A 1 86 ? -1.412 16.497 5.964 1.00 86.75 86 THR A N 1
ATOM 671 C CA . THR A 1 86 ? -1.650 15.756 4.712 1.00 86.75 86 THR A CA 1
ATOM 672 C C . THR A 1 86 ? -0.385 15.596 3.867 1.00 86.75 86 THR A C 1
ATOM 674 O O . THR A 1 86 ? -0.168 14.514 3.337 1.00 86.75 86 THR A O 1
ATOM 677 N N . TYR A 1 87 ? 0.471 16.619 3.800 1.00 86.00 87 TYR A N 1
ATOM 678 C CA . TYR A 1 87 ? 1.721 16.561 3.035 1.00 86.00 87 TYR A CA 1
ATOM 679 C C . TYR A 1 87 ? 2.699 15.506 3.590 1.00 86.00 87 TYR A C 1
ATOM 681 O O . TYR A 1 87 ? 3.290 14.746 2.828 1.00 86.00 87 TYR A O 1
ATOM 689 N N . ASP A 1 88 ? 2.804 15.380 4.917 1.00 87.38 88 ASP A N 1
ATOM 690 C CA . ASP A 1 88 ? 3.633 14.353 5.563 1.00 87.38 88 ASP A CA 1
ATOM 691 C C . ASP A 1 88 ? 3.060 12.948 5.345 1.00 87.38 88 ASP A C 1
ATOM 693 O O . ASP A 1 88 ? 3.798 11.978 5.182 1.00 87.38 88 ASP A O 1
ATOM 697 N N . LEU A 1 89 ? 1.731 12.824 5.286 1.00 87.25 89 LEU A N 1
ATOM 698 C CA . LEU A 1 89 ? 1.073 11.563 4.952 1.00 87.25 89 LEU A CA 1
ATOM 699 C C . LEU A 1 89 ? 1.310 11.149 3.494 1.00 87.25 89 LEU A C 1
ATOM 701 O O . LEU A 1 89 ? 1.468 9.957 3.223 1.00 87.25 89 LEU A O 1
ATOM 705 N N . GLU A 1 90 ? 1.337 12.105 2.565 1.00 88.31 90 GLU A N 1
ATOM 706 C CA . GLU A 1 90 ? 1.698 11.859 1.166 1.00 88.31 90 GLU A CA 1
ATOM 707 C C . GLU A 1 90 ? 3.146 11.375 1.054 1.00 88.31 90 GLU A C 1
ATOM 709 O O . GLU A 1 90 ? 3.394 10.350 0.414 1.00 88.31 90 GLU A O 1
ATOM 714 N N . LEU A 1 91 ? 4.080 12.019 1.762 1.00 87.38 91 LEU A N 1
ATOM 715 C CA . LEU A 1 91 ? 5.466 11.558 1.839 1.00 87.38 91 LEU A CA 1
ATOM 716 C C . LEU A 1 91 ? 5.565 10.151 2.451 1.00 87.38 91 LEU A C 1
ATOM 718 O O . LEU A 1 91 ? 6.244 9.282 1.904 1.00 87.38 91 LEU A O 1
ATOM 722 N N . ALA A 1 92 ? 4.830 9.878 3.531 1.00 87.38 92 ALA A N 1
ATOM 723 C CA . ALA A 1 92 ? 4.785 8.553 4.146 1.00 87.38 92 ALA A CA 1
ATOM 724 C C . ALA A 1 92 ? 4.241 7.474 3.192 1.00 87.38 92 ALA A C 1
ATOM 726 O O . ALA A 1 92 ? 4.663 6.318 3.268 1.00 87.38 92 ALA A O 1
ATOM 727 N N . ALA A 1 93 ? 3.321 7.823 2.285 1.00 88.56 93 ALA A N 1
ATOM 728 C CA . ALA A 1 93 ? 2.830 6.908 1.257 1.00 88.56 93 ALA A CA 1
ATOM 729 C C . ALA A 1 93 ? 3.905 6.586 0.205 1.00 88.56 93 ALA A C 1
ATOM 731 O O . ALA A 1 93 ? 3.987 5.437 -0.236 1.00 88.56 93 ALA A O 1
ATOM 732 N N . VAL A 1 94 ? 4.744 7.563 -0.158 1.00 87.94 94 VAL A N 1
ATOM 733 C CA . VAL A 1 94 ? 5.895 7.360 -1.055 1.00 87.94 94 VAL A CA 1
ATOM 734 C C . VAL A 1 94 ? 6.936 6.460 -0.393 1.00 87.94 94 VAL A C 1
ATOM 736 O O . VAL A 1 94 ? 7.307 5.442 -0.972 1.00 87.94 94 VAL A O 1
ATOM 739 N N . VAL A 1 95 ? 7.351 6.772 0.839 1.00 88.75 95 VAL A N 1
ATOM 740 C CA . VAL A 1 95 ? 8.321 5.954 1.594 1.00 88.75 95 VAL A CA 1
ATOM 741 C C . VAL A 1 95 ? 7.821 4.515 1.736 1.00 88.75 95 VAL A C 1
ATOM 743 O O . VAL A 1 95 ? 8.543 3.576 1.417 1.00 88.75 95 VAL A O 1
ATOM 746 N N . PHE A 1 96 ? 6.549 4.334 2.100 1.00 89.12 96 PHE A N 1
ATOM 747 C CA . PHE A 1 96 ? 5.919 3.016 2.193 1.00 89.12 96 PHE A CA 1
ATOM 748 C C . PHE A 1 96 ? 5.976 2.224 0.875 1.00 89.12 96 PHE A C 1
ATOM 750 O O . PHE A 1 96 ? 6.224 1.018 0.886 1.00 89.12 96 PHE A O 1
ATOM 757 N N . ALA A 1 97 ? 5.756 2.884 -0.265 1.00 88.56 97 ALA A N 1
ATOM 758 C CA . ALA A 1 97 ? 5.847 2.244 -1.574 1.00 88.56 97 ALA A CA 1
ATOM 759 C C . ALA A 1 97 ? 7.281 1.800 -1.903 1.00 88.56 97 ALA A C 1
ATOM 761 O O . ALA A 1 97 ? 7.488 0.682 -2.381 1.00 88.56 97 ALA A O 1
ATOM 762 N N . LEU A 1 98 ? 8.263 2.658 -1.614 1.00 86.88 98 LEU A N 1
ATOM 763 C CA . LEU A 1 98 ? 9.681 2.377 -1.838 1.00 86.88 98 LEU A CA 1
ATOM 764 C C . LEU A 1 98 ? 10.178 1.226 -0.958 1.00 86.88 98 LEU A C 1
ATOM 766 O O . LEU A 1 98 ? 10.922 0.375 -1.436 1.00 86.88 98 LEU A O 1
ATOM 770 N N . GLU A 1 99 ? 9.737 1.159 0.299 1.00 87.81 99 GLU A N 1
ATOM 771 C CA . GLU A 1 99 ? 10.077 0.066 1.214 1.00 87.81 99 GLU A CA 1
ATOM 772 C C . GLU A 1 99 ? 9.529 -1.282 0.732 1.00 87.81 99 GLU A C 1
ATOM 774 O O . GLU A 1 99 ? 10.266 -2.268 0.687 1.00 87.81 99 GLU A O 1
ATOM 779 N N . IL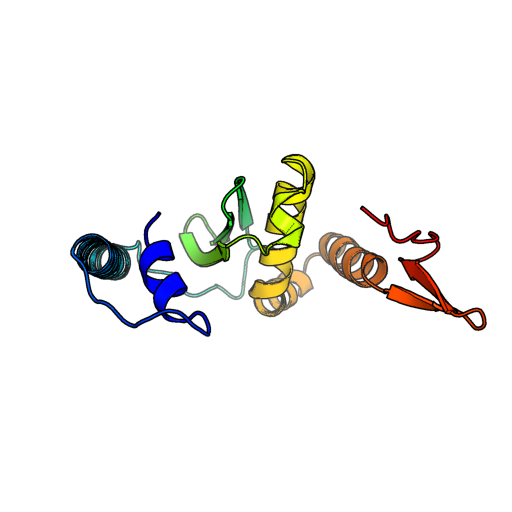E A 1 100 ? 8.251 -1.335 0.334 1.00 88.56 100 ILE A N 1
ATOM 780 C CA . ILE A 1 100 ? 7.617 -2.586 -0.109 1.00 88.56 100 ILE A CA 1
ATOM 781 C C . ILE A 1 100 ? 8.247 -3.100 -1.402 1.00 88.56 100 ILE A C 1
ATOM 783 O O . ILE A 1 100 ? 8.530 -4.294 -1.513 1.00 88.56 100 ILE A O 1
ATOM 787 N N . TRP A 1 101 ? 8.462 -2.224 -2.383 1.00 88.25 101 TRP A N 1
ATOM 788 C CA . TRP A 1 101 ? 8.928 -2.618 -3.716 1.00 88.25 101 TRP A CA 1
ATOM 789 C C . TRP A 1 101 ? 10.419 -2.403 -3.932 1.00 88.25 101 TRP A C 1
ATOM 791 O O . TRP A 1 101 ? 10.884 -2.442 -5.069 1.00 88.25 101 TRP A O 1
ATOM 801 N N . ARG A 1 102 ? 11.184 -2.255 -2.847 1.00 84.88 102 ARG A N 1
ATOM 802 C CA . ARG A 1 102 ? 12.639 -2.086 -2.871 1.00 84.88 102 ARG A CA 1
ATOM 803 C C . ARG A 1 102 ? 13.332 -3.104 -3.789 1.00 84.88 102 ARG A C 1
ATOM 805 O O . ARG A 1 102 ? 14.221 -2.739 -4.544 1.00 84.88 102 ARG A O 1
ATOM 812 N N . HIS A 1 103 ? 12.879 -4.358 -3.775 1.00 82.25 103 HIS A N 1
ATOM 813 C CA . HIS A 1 103 ? 13.400 -5.438 -4.619 1.00 82.25 103 HIS A CA 1
ATOM 814 C C . HIS A 1 103 ? 13.147 -5.222 -6.122 1.00 82.25 103 HIS A C 1
ATOM 816 O O . HIS A 1 103 ? 14.076 -5.366 -6.907 1.00 82.25 103 HIS A O 1
ATOM 822 N N . TYR A 1 104 ? 11.941 -4.806 -6.526 1.00 79.94 104 TYR A N 1
ATOM 823 C CA . TYR A 1 104 ? 11.645 -4.500 -7.933 1.00 79.94 104 TYR A CA 1
ATOM 824 C C . TYR A 1 104 ? 12.389 -3.260 -8.420 1.00 79.94 104 TYR A C 1
ATOM 826 O O . TYR A 1 104 ? 12.894 -3.220 -9.540 1.00 79.94 104 TYR A O 1
ATOM 834 N N . LEU A 1 105 ? 12.471 -2.244 -7.562 1.00 78.19 105 LEU A N 1
ATOM 835 C CA . LEU A 1 105 ? 13.150 -1.000 -7.890 1.00 78.19 105 LEU A CA 1
ATOM 836 C C . LEU A 1 105 ? 14.657 -1.214 -8.041 1.00 78.19 105 LEU A C 1
ATOM 838 O O . LEU A 1 105 ? 15.236 -0.656 -8.962 1.00 78.19 105 LEU A O 1
ATOM 842 N N . TYR A 1 106 ? 15.281 -2.062 -7.217 1.00 72.94 106 TYR A N 1
ATOM 843 C CA . TYR A 1 106 ? 16.701 -2.388 -7.367 1.00 72.94 106 TYR A CA 1
ATOM 844 C C . TYR A 1 106 ? 17.037 -3.053 -8.701 1.00 72.94 106 TYR A C 1
ATOM 846 O O . TYR A 1 106 ? 18.084 -2.764 -9.277 1.00 72.94 106 TYR A O 1
ATOM 854 N N . GLU A 1 107 ? 16.173 -3.936 -9.199 1.00 66.56 107 GLU A N 1
ATOM 855 C CA . GLU A 1 107 ? 16.414 -4.638 -10.462 1.00 66.56 107 GLU A CA 1
ATOM 856 C C . GLU A 1 107 ? 16.261 -3.712 -11.674 1.00 66.56 107 GLU A C 1
ATOM 858 O O . GLU A 1 107 ? 17.087 -3.767 -12.585 1.00 66.56 107 GLU A O 1
ATOM 863 N N . ALA A 1 108 ? 15.277 -2.807 -11.652 1.00 64.31 108 ALA A N 1
ATOM 864 C CA . ALA A 1 108 ? 15.116 -1.777 -12.682 1.00 64.31 108 ALA A CA 1
ATOM 865 C C . ALA A 1 108 ? 16.201 -0.683 -12.633 1.00 64.31 108 ALA A C 1
ATOM 867 O O . ALA A 1 108 ? 16.465 -0.031 -13.638 1.00 64.31 108 ALA A O 1
ATOM 868 N N . GLN A 1 109 ? 16.854 -0.484 -11.485 1.00 58.69 109 GLN A N 1
ATOM 869 C CA . GLN A 1 109 ? 17.844 0.579 -11.257 1.00 58.69 109 GLN A CA 1
ATOM 870 C C . GLN A 1 109 ? 19.237 0.311 -11.831 1.00 58.69 109 GLN A C 1
ATOM 872 O O . GLN A 1 109 ? 20.097 1.184 -11.736 1.00 58.69 109 GLN A O 1
ATOM 877 N N . LYS A 1 110 ? 19.496 -0.838 -12.469 1.00 55.84 110 LYS A N 1
ATOM 878 C CA . LYS A 1 110 ? 20.761 -1.013 -13.210 1.00 55.84 110 LYS A CA 1
ATOM 879 C C . LYS A 1 110 ? 20.942 0.012 -14.340 1.00 55.84 110 LYS A C 1
ATOM 881 O O . LYS A 1 110 ? 22.058 0.144 -14.833 1.00 55.84 110 LYS A O 1
ATOM 886 N N . GLU A 1 111 ? 19.884 0.734 -14.711 1.00 52.88 111 GLU A N 1
ATOM 887 C CA . GLU A 1 111 ? 19.893 1.715 -15.796 1.00 52.88 111 GLU A CA 1
ATOM 888 C C . GLU A 1 111 ? 19.764 3.189 -15.335 1.00 52.88 111 GLU A C 1
ATOM 890 O O . GLU A 1 111 ? 20.130 4.059 -16.117 1.00 52.88 111 GLU A O 1
ATOM 895 N N . ASP A 1 112 ? 19.369 3.501 -14.083 1.00 53.41 112 ASP A N 1
ATOM 896 C CA . ASP A 1 112 ? 19.105 4.888 -13.617 1.00 53.41 112 ASP A CA 1
ATOM 897 C C . ASP A 1 112 ? 19.673 5.206 -12.209 1.00 53.41 112 ASP A C 1
ATOM 899 O O . ASP A 1 112 ? 19.293 4.590 -11.209 1.00 53.41 112 ASP A O 1
ATOM 903 N N . SER A 1 113 ? 20.555 6.215 -12.105 1.00 53.50 113 SER A N 1
ATOM 904 C CA . SER A 1 113 ? 21.329 6.564 -10.892 1.00 53.50 113 SER A CA 1
ATOM 905 C C . SER A 1 113 ? 20.645 7.536 -9.912 1.00 53.50 113 SER A C 1
ATOM 907 O O . SER A 1 113 ? 21.014 7.580 -8.737 1.00 53.50 113 SER A O 1
ATOM 909 N N . GLU A 1 114 ? 19.639 8.300 -10.347 1.00 56.41 114 GLU A N 1
ATOM 910 C CA . GLU A 1 114 ? 19.063 9.412 -9.565 1.00 56.41 114 GLU A CA 1
ATOM 911 C C . GLU A 1 114 ? 18.133 8.952 -8.424 1.00 56.41 114 GLU A C 1
ATOM 913 O O . GLU A 1 114 ? 18.117 9.541 -7.339 1.00 56.41 114 GLU A O 1
ATOM 918 N N . ILE A 1 115 ? 17.388 7.857 -8.620 1.00 54.38 115 ILE A N 1
ATOM 919 C CA . ILE A 1 115 ? 16.463 7.317 -7.605 1.00 54.38 115 ILE A CA 1
ATOM 920 C C . ILE A 1 115 ? 17.235 6.736 -6.412 1.00 54.38 115 ILE A C 1
ATOM 922 O O . ILE A 1 115 ? 16.783 6.842 -5.268 1.00 54.38 115 ILE A O 1
ATOM 926 N N . TRP A 1 116 ? 18.420 6.163 -6.651 1.00 50.97 116 TRP A N 1
ATOM 927 C CA . TRP A 1 116 ? 19.253 5.597 -5.591 1.00 50.97 116 TRP A CA 1
ATOM 928 C C . TRP A 1 116 ? 19.727 6.669 -4.612 1.00 50.97 116 TRP A C 1
ATOM 930 O O . TRP A 1 116 ? 19.685 6.445 -3.408 1.00 50.97 116 TRP A O 1
ATOM 940 N N . THR A 1 117 ? 20.067 7.867 -5.097 1.00 53.50 117 THR A N 1
ATOM 941 C CA . THR A 1 117 ? 20.405 8.998 -4.226 1.00 53.50 117 THR A CA 1
ATOM 942 C C . THR A 1 117 ? 19.246 9.353 -3.297 1.00 53.50 117 THR A C 1
ATOM 944 O O . THR A 1 117 ? 19.475 9.613 -2.122 1.00 53.50 117 THR A O 1
ATOM 947 N N . ILE A 1 118 ? 17.996 9.310 -3.769 1.00 59.19 118 ILE A N 1
ATOM 948 C CA . ILE A 1 118 ? 16.823 9.595 -2.929 1.00 59.19 118 ILE A CA 1
ATOM 949 C C . ILE A 1 118 ? 16.605 8.488 -1.892 1.00 59.19 118 ILE A C 1
ATOM 951 O O . ILE A 1 118 ? 16.412 8.796 -0.721 1.00 59.19 118 ILE A O 1
ATOM 955 N N . VAL A 1 119 ? 16.658 7.212 -2.286 1.00 56.22 119 VAL A N 1
ATOM 956 C CA . VAL A 1 119 ? 16.463 6.078 -1.359 1.00 56.22 119 VAL A CA 1
ATOM 957 C C . VAL A 1 119 ? 17.587 5.996 -0.323 1.00 56.22 119 VAL A C 1
ATOM 959 O O . VAL A 1 119 ? 17.322 5.767 0.855 1.00 56.22 119 VAL A O 1
ATOM 962 N N . ASP A 1 120 ? 18.835 6.209 -0.737 1.00 56.62 120 ASP A N 1
ATOM 963 C CA . ASP A 1 120 ? 19.996 6.249 0.154 1.00 56.62 120 ASP A CA 1
ATOM 964 C C . ASP A 1 120 ? 19.922 7.453 1.107 1.00 56.62 120 ASP A C 1
ATOM 966 O O . ASP A 1 120 ? 20.128 7.309 2.310 1.00 56.62 120 ASP A O 1
ATOM 970 N N . ASN A 1 121 ? 19.508 8.625 0.611 1.00 57.78 121 ASN A N 1
ATOM 971 C CA . ASN A 1 121 ? 19.264 9.796 1.455 1.00 57.78 121 ASN A CA 1
ATOM 972 C C . ASN A 1 121 ? 18.075 9.608 2.411 1.00 57.78 121 ASN A C 1
ATOM 974 O O . ASN A 1 121 ? 18.137 10.095 3.536 1.00 57.78 121 ASN A O 1
ATOM 978 N N . LEU A 1 122 ? 17.017 8.894 2.011 1.00 58.06 122 LEU A N 1
ATOM 979 C CA . LEU A 1 122 ? 15.897 8.547 2.894 1.00 58.06 122 LEU A CA 1
ATOM 980 C C . LEU A 1 122 ? 16.340 7.584 3.998 1.00 58.06 122 LEU A C 1
ATOM 982 O O . LEU A 1 122 ? 16.003 7.811 5.154 1.00 58.06 122 LEU A O 1
ATOM 986 N N . ASN A 1 123 ? 17.146 6.566 3.680 1.00 52.59 123 ASN A N 1
ATOM 987 C CA . ASN A 1 123 ? 17.725 5.689 4.703 1.00 52.59 123 ASN A CA 1
ATOM 988 C C . ASN A 1 123 ? 18.615 6.481 5.676 1.00 52.59 123 ASN A C 1
ATOM 990 O O . ASN A 1 123 ? 18.497 6.305 6.885 1.00 52.59 123 ASN A O 1
ATOM 994 N N . LYS A 1 124 ? 19.426 7.422 5.170 1.00 56.44 124 LYS A N 1
ATOM 995 C CA . LYS A 1 124 ? 20.244 8.332 5.995 1.00 56.44 124 LYS A CA 1
ATOM 996 C C . LYS A 1 124 ? 19.415 9.304 6.846 1.00 56.44 124 LYS A C 1
ATOM 998 O O . LYS A 1 124 ? 19.855 9.694 7.921 1.00 56.44 124 LYS A O 1
ATOM 1003 N N . GLN A 1 125 ? 18.220 9.705 6.404 1.00 52.50 125 GLN A N 1
ATOM 1004 C CA . GLN A 1 125 ? 17.321 10.578 7.178 1.00 52.50 125 GLN A CA 1
ATOM 1005 C C . GLN A 1 125 ? 16.587 9.860 8.327 1.00 52.50 125 GLN A C 1
ATOM 1007 O O . GLN A 1 125 ? 15.973 10.528 9.163 1.00 52.50 125 GLN A O 1
ATOM 1012 N N . VAL A 1 126 ? 16.631 8.525 8.386 1.00 52.09 126 VAL A N 1
ATOM 1013 C CA . VAL A 1 126 ? 15.894 7.710 9.373 1.00 52.09 126 VAL A CA 1
ATOM 1014 C C . VAL A 1 126 ? 16.814 7.136 10.465 1.00 52.09 126 VAL A C 1
ATOM 1016 O O . VAL A 1 126 ? 16.354 6.424 11.356 1.00 52.09 126 VAL A O 1
ATOM 1019 N N . GLU A 1 127 ? 18.102 7.486 10.480 1.00 52.97 127 GLU A N 1
ATOM 1020 C CA . GLU A 1 127 ? 19.002 7.078 11.563 1.00 52.97 127 GLU A CA 1
ATOM 1021 C C . GLU A 1 127 ? 18.774 7.924 12.821 1.00 52.97 127 GLU A C 1
ATOM 1023 O O . GLU A 1 127 ? 19.293 9.034 12.978 1.00 52.97 127 GLU A O 1
ATOM 1028 N N . PHE A 1 128 ? 17.971 7.363 13.725 1.00 60.09 128 PHE A N 1
ATOM 1029 C CA . PHE A 1 128 ? 17.906 7.799 15.109 1.00 60.09 128 PHE A CA 1
ATOM 1030 C C . PHE A 1 128 ? 19.083 7.205 15.876 1.00 60.09 128 PHE A C 1
ATOM 1032 O O . PHE A 1 128 ? 19.264 5.987 15.882 1.00 60.09 128 PHE A O 1
ATOM 1039 N N . HIS A 1 129 ? 19.860 8.047 16.545 1.00 61.72 129 HIS A N 1
ATOM 1040 C CA . HIS A 1 129 ? 20.917 7.599 17.447 1.00 61.72 129 HIS A CA 1
ATOM 1041 C C . HIS A 1 129 ? 20.901 8.415 18.738 1.00 61.72 129 HIS A C 1
ATOM 1043 O O . HIS A 1 129 ? 20.391 9.534 18.771 1.00 61.72 129 HIS A O 1
ATOM 1049 N N . LEU A 1 130 ? 21.416 7.813 19.807 1.00 59.91 130 LEU A N 1
ATOM 1050 C CA . LEU A 1 130 ? 21.666 8.478 21.081 1.00 59.91 130 LEU A CA 1
ATOM 1051 C C . LEU A 1 130 ? 23.156 8.809 21.153 1.00 59.91 130 LEU A C 1
ATOM 1053 O O . LEU A 1 130 ? 23.978 7.969 20.776 1.00 59.91 130 LEU A O 1
ATOM 1057 N N . ASP A 1 131 ? 23.496 10.010 21.605 1.00 72.94 131 ASP A N 1
ATOM 1058 C CA . ASP A 1 131 ? 24.883 10.362 21.918 1.00 72.94 131 ASP A CA 1
ATOM 1059 C C . ASP A 1 131 ? 25.285 9.909 23.336 1.00 72.94 131 ASP A C 1
ATOM 1061 O O . ASP A 1 131 ? 24.520 9.249 24.047 1.00 72.94 131 ASP A O 1
ATOM 1065 N N . GLU A 1 132 ? 26.512 10.247 23.742 1.00 77.50 132 GLU A N 1
ATOM 1066 C CA . GLU A 1 132 ? 27.062 9.916 25.065 1.00 77.50 132 GLU A CA 1
ATOM 1067 C C . GLU A 1 132 ? 26.262 10.539 26.226 1.00 77.50 132 GLU A C 1
ATOM 1069 O O . GLU A 1 132 ? 26.295 10.020 27.342 1.00 77.50 132 GLU A O 1
ATOM 1074 N N . ASP A 1 133 ? 25.477 11.585 25.950 1.00 80.12 133 ASP A N 1
ATOM 1075 C CA . ASP A 1 133 ? 24.651 12.307 26.916 1.00 80.12 133 ASP A CA 1
ATOM 1076 C C . ASP A 1 133 ? 23.176 11.839 26.909 1.00 80.12 133 ASP A C 1
ATOM 1078 O O . ASP A 1 133 ? 22.319 12.444 27.558 1.00 80.12 133 ASP A O 1
ATOM 1082 N N . ASN A 1 134 ? 22.864 10.724 26.228 1.00 66.62 134 ASN A N 1
ATOM 1083 C CA . ASN A 1 134 ? 21.509 10.181 26.025 1.00 66.62 134 ASN A CA 1
ATOM 1084 C C . ASN A 1 134 ? 20.551 11.129 25.287 1.00 66.62 134 ASN A C 1
ATOM 1086 O O . ASN A 1 134 ? 19.329 11.063 25.462 1.00 66.62 134 ASN A O 1
ATOM 1090 N N . VAL A 1 135 ? 21.084 11.999 24.440 1.00 70.31 135 VAL A N 1
ATOM 1091 C CA . VAL A 1 135 ? 20.287 12.912 23.631 1.00 70.31 135 VAL A CA 1
ATOM 1092 C C . VAL A 1 135 ? 19.913 12.231 22.317 1.00 70.31 135 VAL A C 1
ATOM 1094 O O . VAL A 1 135 ? 20.760 11.646 21.647 1.00 70.31 135 VAL A O 1
ATOM 1097 N N . LEU A 1 136 ? 18.630 12.278 21.946 1.00 69.62 136 LEU A N 1
ATOM 1098 C CA . LEU A 1 136 ? 18.129 11.657 20.719 1.00 69.62 136 LEU A CA 1
ATOM 1099 C C . LEU A 1 136 ? 18.367 12.568 19.510 1.00 69.62 136 LEU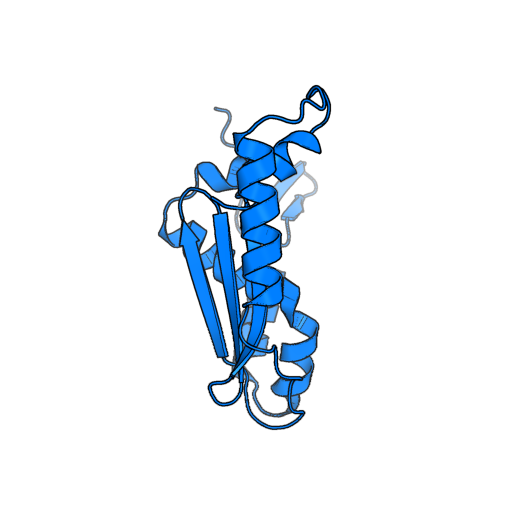 A C 1
ATOM 1101 O O . LEU A 1 136 ? 17.879 13.698 19.455 1.00 69.62 136 LEU A O 1
ATOM 1105 N N . TRP A 1 137 ? 19.052 12.039 18.504 1.00 72.62 137 TRP A N 1
ATOM 1106 C CA . TRP A 1 137 ? 19.368 12.727 17.256 1.00 72.62 137 TRP A CA 1
ATOM 1107 C C . TRP A 1 137 ? 18.698 12.041 16.068 1.00 72.62 137 TRP A C 1
ATOM 1109 O O . TRP A 1 137 ? 18.637 10.816 16.018 1.00 72.62 137 TRP A O 1
ATOM 1119 N N . GLN A 1 138 ? 18.228 12.828 15.096 1.00 71.69 138 GLN A N 1
ATOM 1120 C CA . GLN A 1 138 ? 17.826 12.367 13.764 1.00 71.69 138 GLN A CA 1
ATOM 1121 C C . GLN A 1 138 ? 18.774 12.999 12.737 1.00 71.69 138 GLN A C 1
ATOM 1123 O O . GLN A 1 138 ? 18.677 14.194 12.430 1.00 71.69 138 GLN A O 1
ATOM 1128 N N . GLY A 1 139 ? 19.725 12.219 12.220 1.00 71.62 139 GLY A N 1
ATOM 1129 C CA . GLY A 1 139 ? 20.835 12.772 11.437 1.00 71.62 139 GLY A CA 1
ATOM 1130 C C . GLY A 1 139 ? 21.641 13.788 12.261 1.00 71.62 139 GLY A C 1
ATOM 1131 O O . GLY A 1 139 ? 22.120 13.463 13.337 1.00 71.62 139 GLY A O 1
ATOM 1132 N N . THR A 1 140 ? 21.770 15.033 11.793 1.00 69.25 140 THR A N 1
ATOM 1133 C CA . THR A 1 140 ? 22.456 16.126 12.523 1.00 69.25 140 THR A CA 1
ATOM 1134 C C . THR A 1 140 ? 21.512 17.030 13.323 1.00 69.25 140 THR A C 1
ATOM 1136 O O . THR A 1 140 ? 21.927 18.081 13.814 1.00 69.25 140 THR A O 1
ATOM 1139 N N . ARG A 1 141 ? 20.223 16.680 13.421 1.00 66.88 141 ARG A N 1
ATOM 1140 C CA . ARG A 1 141 ? 19.216 17.481 14.127 1.00 66.88 141 ARG A CA 1
ATOM 1141 C C . ARG A 1 141 ? 18.874 16.865 15.477 1.00 66.88 141 ARG A C 1
ATOM 1143 O O . ARG A 1 141 ? 18.562 15.680 15.561 1.00 66.88 141 ARG A O 1
ATOM 1150 N N . LEU A 1 142 ? 18.883 17.709 16.504 1.00 71.12 142 LEU A N 1
ATOM 1151 C CA . LEU A 1 142 ? 18.436 17.380 17.852 1.00 71.12 142 LEU A CA 1
ATOM 1152 C C . LEU A 1 142 ? 16.925 17.107 17.849 1.00 71.12 142 LEU A C 1
ATOM 1154 O O . LEU A 1 142 ? 16.155 17.945 17.372 1.00 71.12 142 LEU A O 1
ATOM 1158 N N . VAL A 1 143 ? 16.496 15.975 18.407 1.00 67.00 143 VAL A N 1
ATOM 1159 C CA . VAL A 1 143 ? 15.079 15.640 18.587 1.00 67.00 143 VAL A CA 1
ATOM 1160 C C . VAL A 1 143 ? 14.707 15.865 20.046 1.00 67.00 143 VAL A C 1
ATOM 1162 O O . VAL A 1 143 ? 15.094 15.099 20.923 1.00 67.00 143 VAL A O 1
ATOM 1165 N N . VAL A 1 144 ? 13.926 16.912 20.309 1.00 67.12 144 VAL A N 1
ATOM 1166 C CA . VAL A 1 144 ? 13.337 17.147 21.633 1.00 67.12 144 VAL A CA 1
ATOM 1167 C C . VAL A 1 144 ? 12.013 16.378 21.700 1.00 67.12 144 VAL A C 1
ATOM 1169 O O . VAL A 1 144 ? 11.125 16.666 20.890 1.00 67.12 144 VAL A O 1
ATOM 1172 N N . PRO A 1 145 ? 11.852 15.395 22.608 1.00 50.56 145 PRO A N 1
ATOM 1173 C CA . PRO A 1 145 ? 10.564 14.754 22.834 1.00 50.56 145 PRO A CA 1
ATOM 1174 C C . PRO A 1 145 ? 9.552 15.827 23.235 1.00 50.56 145 PRO A C 1
ATOM 1176 O O . PRO A 1 145 ? 9.772 16.581 24.180 1.00 50.56 145 PRO A O 1
ATOM 1179 N N . ASN A 1 146 ? 8.471 15.949 22.472 1.00 46.47 146 ASN A N 1
ATOM 1180 C CA . ASN A 1 146 ? 7.396 16.864 22.816 1.00 46.47 146 ASN A CA 1
ATOM 1181 C C . ASN A 1 146 ? 6.537 16.160 23.872 1.00 46.47 146 ASN A C 1
ATOM 1183 O O . ASN A 1 146 ? 5.713 15.316 23.519 1.00 46.47 146 ASN A O 1
ATOM 1187 N N . ASP A 1 147 ? 6.783 16.448 25.148 1.00 51.50 147 ASP A N 1
ATOM 1188 C CA . ASP A 1 147 ? 5.949 15.956 26.243 1.00 51.50 147 ASP A CA 1
ATOM 1189 C C . ASP A 1 147 ? 4.589 16.670 26.184 1.00 51.50 147 ASP A C 1
ATOM 1191 O O . ASP A 1 147 ? 4.431 17.801 26.653 1.00 51.50 147 ASP A O 1
ATOM 1195 N N . ALA A 1 148 ? 3.616 16.004 25.557 1.00 39.78 148 ALA A N 1
ATOM 1196 C CA . ALA A 1 148 ? 2.201 16.363 25.526 1.00 39.78 148 ALA A CA 1
ATOM 1197 C C . ALA A 1 148 ? 1.331 15.121 25.755 1.00 39.78 148 ALA A C 1
ATOM 1199 O O . ALA A 1 148 ? 1.625 14.067 25.141 1.00 39.78 148 ALA A O 1
#